Protein AF-A0A235BUN5-F1 (afdb_monomer_lite)

Radius of gyration: 11.64 Å; chains: 1; bounding box: 33×19×30 Å

Foldseek 3Di:
DDADAQPPDPDPRFQWKFKAAPVRHTDGIDGHGDDDCVPPDFDKIKIAGPVPRDIDIDTDDD

Secondary structure (DSSP, 8-state):
-EEEPP--STT-----EEEE-TTS-EEEEE-SEEE--TTSPSEEEEEEETTT--EEEEEE--

Structure (mmCIF, N/CA/C/O backbone):
data_AF-A0A235BUN5-F1
#
_entry.id   AF-A0A235BUN5-F1
#
loop_
_atom_site.group_PDB
_atom_site.id
_atom_site.type_symbol
_atom_site.label_atom_id
_atom_site.label_alt_id
_atom_site.label_comp_id
_atom_site.label_asym_id
_atom_site.label_entity_id
_atom_site.label_seq_id
_atom_site.pdbx_PDB_ins_code
_atom_site.Cartn_x
_atom_site.Cartn_y
_atom_site.Cartn_z
_atom_site.occupancy
_atom_site.B_iso_or_equiv
_atom_site.auth_seq_id
_atom_site.auth_comp_id
_atom_site.auth_asym_id
_atom_site.auth_atom_id
_atom_site.pdbx_PDB_model_num
ATOM 1 N N . MET A 1 1 ? -10.040 -3.993 -7.028 1.00 85.12 1 MET A N 1
ATOM 2 C CA . MET A 1 1 ? -8.628 -4.079 -7.467 1.00 85.12 1 MET A CA 1
ATOM 3 C C . MET A 1 1 ? -7.949 -2.767 -7.122 1.00 85.12 1 MET A C 1
ATOM 5 O O . MET A 1 1 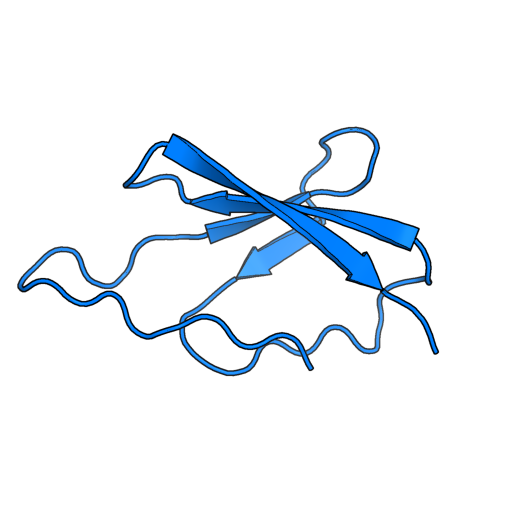? -8.621 -1.744 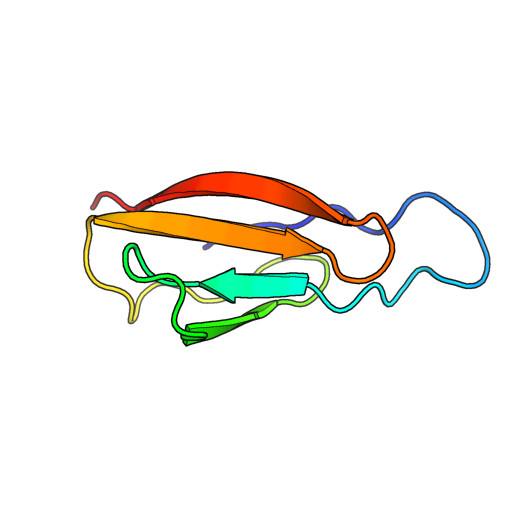-7.172 1.00 85.12 1 MET A O 1
ATOM 9 N N . LEU A 1 2 ? -6.668 -2.798 -6.752 1.00 88.00 2 LEU A N 1
ATOM 10 C CA . LEU A 1 2 ? -5.853 -1.601 -6.522 1.00 88.00 2 LEU A CA 1
ATOM 11 C C . LEU A 1 2 ? -4.891 -1.438 -7.698 1.00 88.00 2 LEU A C 1
ATOM 13 O O . LEU A 1 2 ? -4.166 -2.377 -8.010 1.00 88.00 2 LEU A O 1
ATOM 17 N N . PHE A 1 3 ? -4.884 -0.275 -8.342 1.00 88.44 3 PHE A N 1
ATOM 18 C CA . PHE A 1 3 ? -4.009 -0.015 -9.482 1.00 88.44 3 PHE A CA 1
ATOM 19 C C . PHE A 1 3 ? -2.845 0.888 -9.075 1.00 88.44 3 PHE A C 1
ATOM 21 O O . PHE A 1 3 ? -3.070 1.959 -8.510 1.00 88.44 3 PHE A O 1
ATOM 28 N N . LEU A 1 4 ? -1.617 0.467 -9.376 1.00 85.38 4 LEU A N 1
ATOM 29 C CA . LEU A 1 4 ? -0.427 1.307 -9.260 1.00 85.38 4 LEU A CA 1
ATOM 30 C C . LEU A 1 4 ? 0.025 1.778 -10.649 1.00 85.38 4 LEU A C 1
ATOM 32 O O . LEU A 1 4 ? 0.056 0.959 -11.569 1.00 85.38 4 LEU A O 1
ATOM 36 N N . PRO A 1 5 ? 0.385 3.065 -10.823 1.00 78.62 5 PRO A N 1
ATOM 37 C CA . PRO A 1 5 ? 0.918 3.542 -12.092 1.00 78.62 5 PRO A CA 1
ATOM 38 C C . PRO A 1 5 ? 2.257 2.864 -12.401 1.00 78.62 5 PRO A C 1
ATOM 40 O O . PRO A 1 5 ? 3.061 2.632 -11.496 1.00 78.62 5 PRO A O 1
ATOM 43 N N . GLU A 1 6 ? 2.508 2.605 -13.684 1.00 71.31 6 GLU A N 1
ATOM 44 C CA . GLU A 1 6 ? 3.847 2.270 -14.175 1.00 71.31 6 GLU A CA 1
ATOM 45 C C . GLU A 1 6 ? 4.819 3.384 -13.767 1.00 71.31 6 GLU A C 1
ATOM 47 O O . GLU A 1 6 ? 4.498 4.575 -13.874 1.00 71.31 6 GLU A O 1
ATOM 52 N N . ALA A 1 7 ? 5.996 3.026 -13.253 1.00 63.31 7 ALA A N 1
ATOM 53 C CA . ALA A 1 7 ? 6.939 4.032 -12.791 1.00 63.31 7 ALA A CA 1
ATOM 54 C C . ALA A 1 7 ? 7.488 4.812 -13.996 1.00 63.31 7 ALA A C 1
ATOM 56 O O . ALA A 1 7 ? 8.224 4.291 -14.836 1.00 63.31 7 ALA A O 1
ATOM 57 N N . VAL A 1 8 ? 7.113 6.089 -14.074 1.00 53.12 8 VAL A N 1
ATOM 58 C CA . VAL A 1 8 ? 7.508 6.997 -15.152 1.00 53.12 8 VAL A CA 1
ATOM 59 C C . VAL A 1 8 ? 8.952 7.449 -14.904 1.00 53.12 8 VAL A C 1
ATOM 61 O O . VAL A 1 8 ? 9.203 8.381 -14.144 1.00 53.12 8 VAL A O 1
ATOM 64 N N . GLY A 1 9 ? 9.918 6.738 -15.484 1.00 54.03 9 GLY A N 1
ATOM 65 C CA . GLY A 1 9 ? 11.344 7.057 -15.381 1.00 54.03 9 GLY A CA 1
ATOM 66 C C . GLY A 1 9 ? 12.225 5.851 -15.697 1.00 54.03 9 GLY A C 1
ATOM 67 O O . GLY A 1 9 ? 12.152 4.831 -15.012 1.00 54.03 9 GLY A O 1
ATOM 68 N N . GLY A 1 10 ? 13.039 5.971 -16.749 1.00 48.50 10 GLY A N 1
ATOM 69 C CA . GLY A 1 10 ? 13.922 4.916 -17.245 1.00 48.50 10 GLY A CA 1
ATOM 70 C C . GLY A 1 10 ? 14.797 4.282 -16.157 1.00 48.50 10 GLY A C 1
ATOM 71 O O . GLY A 1 10 ? 15.289 4.948 -15.249 1.00 48.50 10 GLY A O 1
ATOM 72 N N . GLU A 1 11 ? 14.964 2.966 -16.281 1.00 44.53 11 GLU A N 1
ATOM 73 C CA . GLU A 1 11 ? 15.989 2.125 -15.638 1.00 44.53 11 GLU A CA 1
ATOM 74 C C . GLU A 1 11 ? 15.848 1.803 -14.135 1.00 44.53 11 GLU A C 1
ATOM 76 O O . GLU A 1 11 ? 16.585 0.961 -13.629 1.00 44.53 11 GLU A O 1
ATOM 81 N N . ARG A 1 12 ? 14.841 2.328 -13.419 1.00 50.50 12 ARG A N 1
ATOM 82 C CA . ARG A 1 12 ? 14.479 1.868 -12.049 1.00 50.50 12 ARG A CA 1
ATOM 83 C C . ARG A 1 12 ? 12.974 1.640 -11.855 1.00 50.50 12 ARG A C 1
ATOM 85 O O . ARG A 1 12 ? 12.431 1.847 -10.773 1.00 50.50 12 ARG A O 1
ATOM 92 N N . SER A 1 13 ? 12.291 1.233 -12.922 1.00 50.06 13 SER A N 1
ATOM 93 C CA . SER A 1 13 ? 10.822 1.202 -12.996 1.00 50.06 13 SER A CA 1
ATOM 94 C C . SER A 1 13 ? 10.161 -0.005 -12.290 1.00 50.06 13 SER A C 1
ATOM 96 O O . SER A 1 13 ? 8.947 -0.056 -12.149 1.00 50.06 13 SER A O 1
ATOM 98 N N . ALA A 1 14 ? 10.939 -0.938 -11.730 1.00 52.56 14 ALA A N 1
ATOM 99 C CA . ALA A 1 14 ? 10.424 -1.993 -10.849 1.00 52.56 14 ALA A CA 1
ATOM 100 C C . ALA A 1 14 ? 10.477 -1.564 -9.372 1.00 52.56 14 ALA A C 1
ATOM 102 O O . ALA A 1 14 ? 11.001 -2.286 -8.525 1.00 52.56 14 ALA A O 1
ATOM 103 N N . ALA A 1 15 ? 10.011 -0.354 -9.051 1.00 56.47 15 ALA A N 1
ATOM 104 C CA . ALA A 1 15 ? 9.952 0.089 -7.665 1.00 56.47 15 ALA A CA 1
ATOM 105 C C . ALA A 1 15 ? 8.962 -0.798 -6.892 1.00 56.47 15 ALA A C 1
ATOM 107 O O . ALA A 1 15 ? 7.754 -0.575 -6.942 1.00 56.47 15 ALA A O 1
ATOM 108 N N . SER A 1 16 ? 9.512 -1.795 -6.193 1.00 72.19 16 SER A N 1
ATOM 109 C CA . SER A 1 16 ? 8.876 -2.566 -5.125 1.00 72.19 16 SER A CA 1
ATOM 110 C C . SER A 1 16 ? 8.072 -1.610 -4.240 1.00 72.19 16 SER A C 1
ATOM 112 O O . SER A 1 16 ? 8.616 -0.703 -3.593 1.00 72.19 16 SER A O 1
ATOM 114 N N . ALA A 1 17 ? 6.752 -1.747 -4.290 1.00 88.56 17 ALA A N 1
ATOM 115 C CA . ALA A 1 17 ? 5.859 -1.118 -3.341 1.00 88.56 17 ALA A CA 1
ATOM 116 C C . ALA A 1 17 ? 5.267 -2.217 -2.471 1.00 88.56 17 ALA A C 1
ATOM 118 O O . ALA A 1 17 ? 5.070 -3.336 -2.925 1.00 88.56 17 ALA A O 1
ATOM 119 N N . MET A 1 18 ? 4.952 -1.899 -1.225 1.00 93.75 18 MET A N 1
ATOM 120 C CA . MET A 1 18 ? 4.295 -2.842 -0.328 1.00 93.75 18 MET A CA 1
ATOM 121 C C . MET A 1 18 ? 3.037 -2.230 0.256 1.00 93.75 18 MET A C 1
ATOM 123 O O . MET A 1 18 ? 2.969 -1.019 0.495 1.00 93.75 18 MET A O 1
ATOM 127 N N . LEU A 1 19 ? 2.055 -3.088 0.502 1.00 96.19 19 LEU A N 1
ATOM 128 C CA . LEU A 1 19 ? 0.862 -2.744 1.250 1.00 96.19 19 LEU A CA 1
ATOM 129 C C . LEU A 1 19 ? 1.067 -3.105 2.719 1.00 96.19 19 LEU A C 1
ATOM 131 O O . LEU A 1 19 ? 1.426 -4.236 3.050 1.00 96.19 19 LEU A O 1
ATOM 135 N N . LEU A 1 20 ? 0.805 -2.142 3.589 1.00 97.31 20 LEU A N 1
ATOM 136 C CA . LEU A 1 20 ? 0.836 -2.272 5.036 1.00 97.31 20 LEU A CA 1
ATOM 137 C C . LEU A 1 20 ? -0.586 -2.133 5.585 1.00 97.31 20 LEU A C 1
ATOM 139 O O . LEU A 1 20 ? -1.374 -1.335 5.070 1.00 97.31 20 LEU A O 1
ATOM 143 N N . ASP A 1 21 ? -0.909 -2.876 6.636 1.00 97.69 21 ASP A N 1
ATOM 144 C CA . ASP A 1 21 ? -2.126 -2.641 7.413 1.00 97.69 21 ASP A CA 1
ATOM 145 C C . ASP A 1 21 ? -1.993 -1.392 8.307 1.00 97.69 21 ASP A C 1
ATOM 147 O O . ASP A 1 21 ? -0.956 -0.721 8.338 1.00 97.69 21 ASP A O 1
ATOM 151 N N . ILE A 1 22 ? -3.054 -1.067 9.050 1.00 97.75 22 ILE A N 1
ATOM 152 C CA . ILE A 1 22 ? -3.093 0.106 9.936 1.00 97.75 22 ILE A CA 1
ATOM 153 C C . ILE A 1 22 ? -2.034 0.072 11.052 1.00 97.75 22 ILE A C 1
ATOM 155 O O . ILE A 1 22 ? -1.685 1.118 11.593 1.00 97.75 22 ILE A O 1
ATOM 159 N N . THR A 1 23 ? -1.506 -1.108 11.387 1.00 97.31 23 THR A N 1
ATOM 160 C CA . THR A 1 23 ? -0.445 -1.280 12.391 1.00 97.31 23 THR A CA 1
ATOM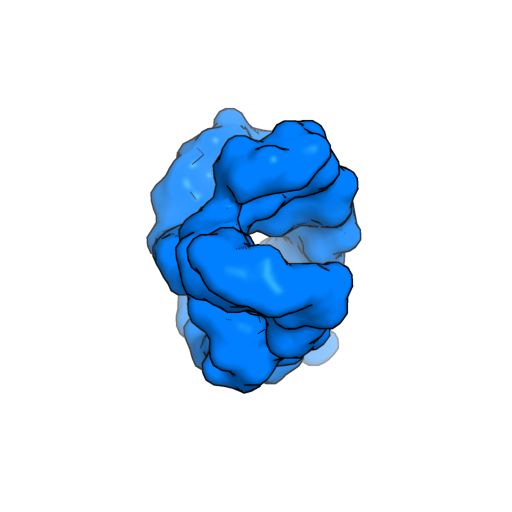 161 C C . THR A 1 23 ? 0.955 -1.115 11.793 1.00 97.31 23 THR A C 1
ATOM 163 O O . THR A 1 23 ? 1.944 -1.132 12.520 1.00 97.31 23 THR A O 1
ATOM 166 N N . GLY A 1 24 ? 1.055 -0.941 10.470 1.00 95.56 24 GLY A N 1
ATOM 167 C CA . GLY A 1 24 ? 2.317 -0.860 9.740 1.00 95.56 24 GLY A CA 1
ATOM 168 C C . GLY A 1 24 ? 2.904 -2.224 9.374 1.00 95.56 24 GLY A C 1
ATOM 169 O O . GLY A 1 24 ? 4.000 -2.283 8.816 1.00 95.56 24 GLY A O 1
ATOM 170 N N . ARG A 1 25 ? 2.197 -3.326 9.649 1.00 96.81 25 ARG A N 1
ATOM 171 C CA . ARG A 1 25 ? 2.637 -4.666 9.262 1.00 96.81 25 ARG A CA 1
ATOM 172 C C . ARG A 1 25 ? 2.403 -4.871 7.769 1.00 96.81 25 ARG A C 1
ATOM 174 O O . ARG A 1 25 ? 1.340 -4.560 7.240 1.00 96.81 25 ARG A O 1
ATOM 181 N N . LYS A 1 26 ? 3.390 -5.464 7.097 1.00 96.06 26 LYS A N 1
ATOM 182 C CA . LYS A 1 26 ? 3.288 -5.834 5.684 1.00 96.06 26 LYS A CA 1
ATOM 183 C C . LYS A 1 26 ? 2.232 -6.912 5.459 1.00 96.06 26 LYS A C 1
ATOM 185 O O . LYS A 1 26 ? 2.237 -7.956 6.112 1.00 96.06 26 LYS A O 1
ATOM 190 N N . VAL A 1 27 ? 1.357 -6.636 4.502 1.00 96.69 27 VAL A N 1
ATOM 191 C CA . VAL A 1 27 ? 0.257 -7.501 4.074 1.00 96.69 27 VAL A CA 1
ATOM 192 C C . VAL A 1 27 ? 0.611 -8.191 2.764 1.00 96.69 27 VAL A C 1
ATOM 194 O O . VAL A 1 27 ? 0.464 -9.404 2.663 1.00 96.69 27 VAL A O 1
ATOM 197 N N . MET A 1 28 ? 1.111 -7.439 1.780 1.00 94.88 28 MET A N 1
ATOM 198 C CA . MET A 1 28 ? 1.551 -7.990 0.497 1.00 94.88 28 MET A CA 1
ATOM 199 C C . MET A 1 28 ? 2.554 -7.076 -0.211 1.00 94.88 28 MET A C 1
ATOM 201 O O . MET A 1 28 ? 2.620 -5.877 0.069 1.00 94.88 28 MET A O 1
ATOM 205 N N . GLU A 1 29 ? 3.304 -7.650 -1.150 1.00 93.44 29 GLU A N 1
ATOM 206 C CA . GLU A 1 29 ? 3.995 -6.876 -2.184 1.00 93.44 29 GLU A CA 1
ATOM 207 C C . GLU A 1 29 ? 2.986 -6.358 -3.203 1.00 93.44 29 GLU A C 1
ATOM 209 O O . GLU A 1 29 ? 1.986 -7.014 -3.492 1.00 93.44 29 GLU A O 1
ATOM 214 N N . LEU A 1 30 ? 3.273 -5.193 -3.763 1.00 91.56 30 LEU A N 1
ATOM 215 C CA . LEU A 1 30 ? 2.533 -4.596 -4.853 1.00 91.56 30 LEU A CA 1
ATOM 216 C C . LEU A 1 30 ? 3.430 -4.497 -6.080 1.00 91.56 30 LEU A C 1
ATOM 218 O O . LEU A 1 30 ? 4.611 -4.156 -5.995 1.00 91.56 30 LEU A O 1
ATOM 222 N N . HIS A 1 31 ? 2.828 -4.742 -7.233 1.00 87.56 31 HIS A N 1
ATOM 223 C CA . HIS A 1 31 ? 3.457 -4.548 -8.530 1.00 87.56 31 HIS A CA 1
ATOM 224 C C . HIS A 1 31 ? 2.751 -3.436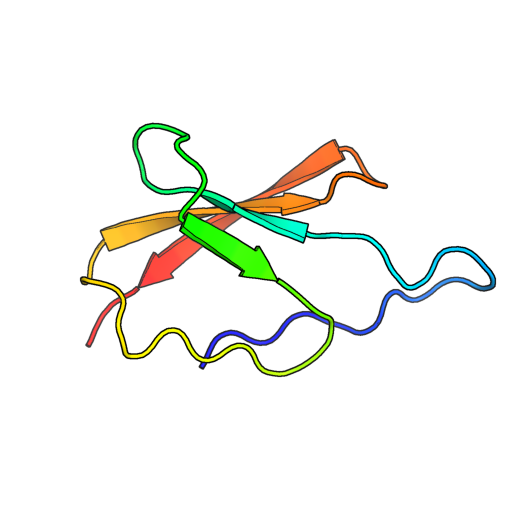 -9.310 1.00 87.56 31 HIS A C 1
ATOM 226 O O . HIS A 1 31 ? 1.632 -3.031 -8.976 1.00 87.56 31 HIS A O 1
ATOM 232 N N . ALA A 1 32 ? 3.408 -2.936 -10.357 1.00 86.00 32 ALA A N 1
ATOM 233 C CA . ALA A 1 32 ? 2.786 -2.011 -11.293 1.00 86.00 32 ALA A CA 1
ATOM 234 C C . ALA A 1 32 ? 1.545 -2.650 -11.940 1.00 86.00 32 ALA A C 1
ATOM 236 O O . ALA A 1 32 ? 1.485 -3.865 -12.155 1.00 86.00 32 ALA A O 1
ATOM 237 N N . GLY A 1 33 ? 0.521 -1.840 -12.194 1.00 88.31 33 GLY A N 1
ATOM 238 C CA . GLY A 1 33 ? -0.760 -2.319 -12.689 1.00 88.31 33 GLY A CA 1
ATOM 239 C C . GLY A 1 33 ? -1.704 -2.812 -11.589 1.00 88.31 33 GLY A C 1
ATOM 240 O O . GLY A 1 33 ? -1.726 -2.300 -10.466 1.00 88.31 33 GLY A O 1
ATO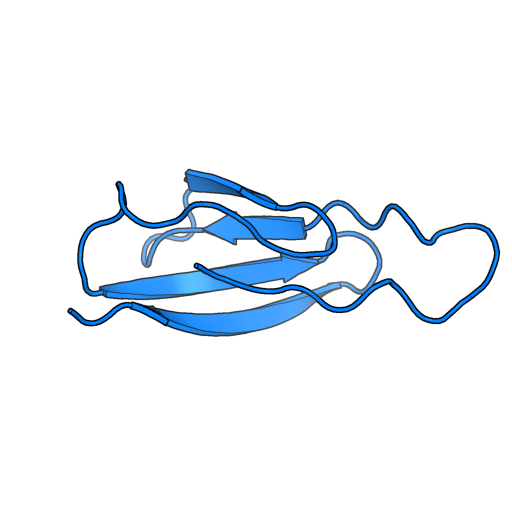M 241 N N . ALA A 1 34 ? -2.566 -3.768 -11.942 1.00 91.50 34 ALA A N 1
ATOM 242 C CA . ALA A 1 34 ? -3.669 -4.211 -11.094 1.00 91.50 34 ALA A CA 1
ATOM 243 C C . ALA A 1 34 ? -3.234 -5.260 -10.059 1.00 91.50 34 ALA A C 1
ATOM 245 O O . ALA A 1 34 ? -2.793 -6.343 -10.419 1.00 91.50 34 ALA A O 1
ATOM 246 N N . ASN A 1 35 ? -3.468 -4.970 -8.781 1.00 92.75 35 ASN A N 1
ATOM 247 C CA . ASN A 1 35 ? -3.234 -5.872 -7.657 1.00 92.75 35 ASN A CA 1
ATOM 248 C C . ASN A 1 35 ? -4.580 -6.382 -7.110 1.00 92.75 35 ASN A C 1
ATOM 250 O O . ASN A 1 35 ? -5.522 -5.601 -6.881 1.00 92.75 35 ASN A O 1
ATOM 254 N N . ASP A 1 36 ? -4.686 -7.696 -6.893 1.00 95.25 36 ASP A N 1
ATOM 255 C CA . ASP A 1 36 ? -5.901 -8.307 -6.353 1.00 95.25 36 ASP A CA 1
ATOM 256 C C . ASP A 1 36 ? -5.988 -8.151 -4.830 1.00 95.25 36 ASP A C 1
ATOM 258 O O . ASP A 1 36 ? -5.363 -8.878 -4.063 1.00 95.25 36 ASP A O 1
ATOM 262 N N . ILE A 1 37 ? -6.826 -7.210 -4.402 1.00 95.62 37 ILE A N 1
ATOM 263 C CA . ILE A 1 37 ? -7.066 -6.872 -2.993 1.00 95.62 37 ILE A CA 1
ATOM 264 C C . ILE A 1 37 ? -8.397 -7.415 -2.456 1.00 95.62 37 ILE A C 1
ATOM 266 O O . ILE A 1 37 ? -8.814 -7.041 -1.364 1.00 95.62 37 ILE A O 1
ATOM 270 N N . ARG A 1 38 ? -9.109 -8.270 -3.206 1.00 95.00 38 ARG A N 1
ATOM 271 C CA . ARG A 1 38 ? -10.451 -8.752 -2.805 1.00 95.00 38 ARG A CA 1
ATOM 272 C C . ARG A 1 38 ? -10.446 -9.586 -1.523 1.00 95.00 38 ARG A C 1
ATOM 274 O O . ARG A 1 38 ? -11.478 -9.708 -0.874 1.00 95.00 38 ARG A O 1
ATOM 281 N N . HIS A 1 39 ? -9.295 -10.153 -1.173 1.00 94.94 39 HIS A N 1
ATOM 282 C CA . HIS A 1 39 ? -9.096 -10.932 0.045 1.00 94.94 39 HIS A CA 1
ATOM 283 C C . HIS A 1 39 ? -8.878 -10.059 1.297 1.00 94.94 39 HIS A C 1
ATOM 285 O O . HIS A 1 39 ? -8.851 -10.587 2.406 1.00 94.94 39 HIS A O 1
ATOM 291 N N . LEU A 1 40 ? -8.720 -8.739 1.141 1.00 96.44 40 LEU A N 1
ATOM 292 C CA . LEU A 1 40 ? -8.492 -7.819 2.252 1.00 96.44 40 LEU A CA 1
ATOM 293 C C . LEU A 1 40 ? -9.808 -7.391 2.907 1.00 96.44 40 LEU A C 1
ATOM 295 O O . LEU A 1 40 ? -10.833 -7.201 2.248 1.00 96.44 40 LEU A O 1
ATOM 299 N N . ALA A 1 41 ? -9.771 -7.226 4.228 1.00 96.94 41 ALA A N 1
ATOM 300 C CA . ALA A 1 41 ? -10.886 -6.662 4.971 1.00 96.94 41 ALA A CA 1
ATOM 301 C C . ALA A 1 41 ? -11.046 -5.160 4.654 1.00 96.94 41 ALA A C 1
ATOM 303 O O . ALA A 1 41 ? -10.065 -4.489 4.329 1.00 96.94 41 ALA A O 1
ATOM 304 N N . PRO A 1 42 ? -12.262 -4.596 4.768 1.00 97.56 42 PRO A N 1
ATOM 305 C CA . PRO A 1 42 ? -12.433 -3.148 4.769 1.00 97.56 42 PRO A CA 1
ATOM 306 C C . PRO A 1 42 ? -11.615 -2.488 5.883 1.00 97.56 42 PRO A C 1
ATOM 308 O O . PRO A 1 42 ? -11.540 -3.016 6.993 1.00 97.56 42 PRO A O 1
ATOM 311 N N . GLY A 1 43 ? -11.022 -1.329 5.607 1.00 97.81 43 GLY A N 1
ATOM 312 C CA . GLY A 1 43 ? -10.171 -0.634 6.570 1.00 97.81 43 GLY A CA 1
ATOM 313 C C . GLY A 1 43 ? -9.177 0.335 5.941 1.00 97.81 43 GLY A C 1
ATOM 314 O O . GLY A 1 43 ? -9.196 0.590 4.735 1.00 97.81 43 GLY A O 1
ATOM 315 N N . VAL A 1 44 ? -8.306 0.889 6.786 1.00 98.25 44 VAL A N 1
ATOM 316 C CA . VAL A 1 44 ? -7.219 1.784 6.372 1.00 98.25 44 VAL A CA 1
ATOM 317 C C . VAL A 1 44 ? -5.937 0.981 6.181 1.00 98.25 44 VAL A C 1
ATOM 319 O O . VAL A 1 44 ? -5.545 0.205 7.050 1.00 98.25 44 VAL A O 1
ATOM 322 N N . TYR A 1 45 ? -5.278 1.224 5.056 1.00 98.12 45 TYR A N 1
ATOM 323 C CA . TYR A 1 45 ? -4.012 0.624 4.661 1.00 98.12 45 TYR A CA 1
ATOM 324 C C . TYR A 1 45 ? -3.045 1.711 4.194 1.00 98.12 45 TYR A C 1
ATOM 326 O O . TYR A 1 45 ? -3.446 2.839 3.881 1.00 98.12 45 TYR A O 1
ATOM 334 N N . PHE A 1 46 ? -1.769 1.357 4.096 1.00 97.19 46 PHE A N 1
ATOM 335 C CA . PHE A 1 46 ? -0.733 2.240 3.583 1.00 97.19 46 PHE A CA 1
ATOM 336 C C . PHE A 1 46 ? 0.050 1.561 2.471 1.00 97.19 46 PHE A C 1
ATOM 338 O O . PHE A 1 46 ? 0.484 0.424 2.606 1.00 97.19 46 PHE A O 1
ATOM 345 N N . ILE A 1 47 ? 0.257 2.275 1.373 1.00 95.00 47 ILE A N 1
ATOM 346 C CA . ILE A 1 47 ? 1.217 1.895 0.343 1.00 95.00 47 ILE A CA 1
ATOM 347 C C . ILE A 1 47 ? 2.524 2.592 0.685 1.00 95.00 47 ILE A C 1
ATOM 349 O O . ILE A 1 47 ? 2.528 3.809 0.876 1.00 95.00 47 ILE A O 1
ATOM 353 N N . ARG A 1 48 ? 3.627 1.848 0.710 1.00 92.38 48 ARG A N 1
ATOM 354 C CA . ARG A 1 48 ? 4.978 2.402 0.817 1.00 92.38 48 ARG A CA 1
ATOM 355 C C . ARG A 1 48 ? 5.770 2.023 -0.423 1.00 92.38 48 ARG A C 1
ATOM 357 O O . ARG A 1 48 ? 5.874 0.843 -0.738 1.00 92.38 48 ARG A O 1
ATOM 364 N N . ASN A 1 49 ? 6.330 3.015 -1.106 1.00 87.88 49 ASN A N 1
ATOM 365 C CA . ASN A 1 49 ? 7.242 2.803 -2.225 1.00 87.88 49 ASN A CA 1
ATOM 366 C C . ASN A 1 49 ? 8.686 2.886 -1.713 1.00 87.88 49 ASN A C 1
ATOM 368 O O . ASN A 1 49 ? 9.105 3.929 -1.203 1.00 87.88 49 ASN A O 1
ATOM 372 N N . GLU A 1 50 ? 9.444 1.797 -1.835 1.00 79.94 50 GLU A N 1
ATOM 373 C CA . GLU A 1 50 ? 10.806 1.729 -1.291 1.00 79.94 50 GLU A CA 1
ATOM 374 C C . GLU A 1 50 ? 11.791 2.619 -2.055 1.00 79.94 50 GLU A C 1
ATOM 376 O O . GLU A 1 50 ? 12.686 3.203 -1.450 1.00 79.94 50 GLU A O 1
ATOM 381 N N . ALA A 1 51 ? 11.590 2.798 -3.363 1.00 78.19 51 ALA A N 1
ATOM 382 C CA . ALA A 1 51 ? 12.496 3.569 -4.212 1.00 78.19 51 ALA A CA 1
ATOM 383 C C . ALA A 1 51 ? 12.389 5.088 -4.002 1.00 78.19 51 ALA A C 1
ATOM 385 O O . ALA A 1 51 ? 13.353 5.818 -4.216 1.00 78.19 51 ALA A O 1
ATOM 386 N N . THR A 1 52 ? 11.212 5.582 -3.612 1.00 77.81 52 THR A N 1
ATOM 387 C CA . THR A 1 52 ? 10.939 7.028 -3.511 1.00 77.81 52 THR A CA 1
ATOM 388 C C . THR A 1 52 ? 10.716 7.509 -2.081 1.00 77.81 52 THR A C 1
ATOM 390 O O . THR A 1 52 ? 10.500 8.702 -1.878 1.00 77.81 52 THR A O 1
ATOM 393 N N . ALA A 1 53 ? 10.711 6.596 -1.101 1.00 76.50 53 ALA A N 1
ATOM 394 C CA . ALA A 1 53 ? 10.307 6.840 0.287 1.00 76.50 53 ALA A CA 1
ATOM 395 C C . ALA A 1 53 ? 8.912 7.490 0.443 1.00 76.50 53 ALA A C 1
ATOM 397 O O . ALA A 1 53 ? 8.538 7.924 1.534 1.00 76.50 53 ALA A O 1
ATOM 398 N N . LYS A 1 54 ? 8.110 7.542 -0.630 1.00 84.44 54 LYS A N 1
ATOM 399 C CA . LYS A 1 54 ? 6.748 8.074 -0.607 1.00 84.44 54 LYS A CA 1
ATOM 400 C C . LYS A 1 54 ? 5.797 7.037 -0.028 1.00 84.44 54 LYS A C 1
ATOM 402 O O . LYS A 1 54 ? 5.913 5.841 -0.303 1.00 84.44 54 LYS A O 1
ATOM 407 N N . SER A 1 55 ? 4.830 7.525 0.740 1.00 90.25 55 SER A N 1
ATOM 408 C CA . SER A 1 55 ? 3.738 6.714 1.271 1.00 90.25 55 SER A CA 1
ATOM 409 C C . SER A 1 55 ? 2.389 7.323 0.905 1.00 90.25 55 SER A C 1
ATOM 411 O O . SER A 1 55 ? 2.257 8.544 0.826 1.00 90.25 55 SER A O 1
ATOM 413 N N . ALA A 1 56 ? 1.389 6.474 0.691 1.00 93.19 56 ALA A N 1
ATOM 414 C CA . ALA A 1 56 ? 0.012 6.876 0.429 1.00 93.19 56 ALA A CA 1
ATOM 415 C C . ALA A 1 56 ? -0.943 6.103 1.342 1.00 93.19 56 ALA A C 1
ATOM 417 O O . ALA A 1 56 ? -0.742 4.918 1.599 1.00 93.19 56 ALA A O 1
ATOM 418 N N . LYS A 1 57 ? -1.996 6.769 1.818 1.00 96.50 57 LYS A N 1
ATOM 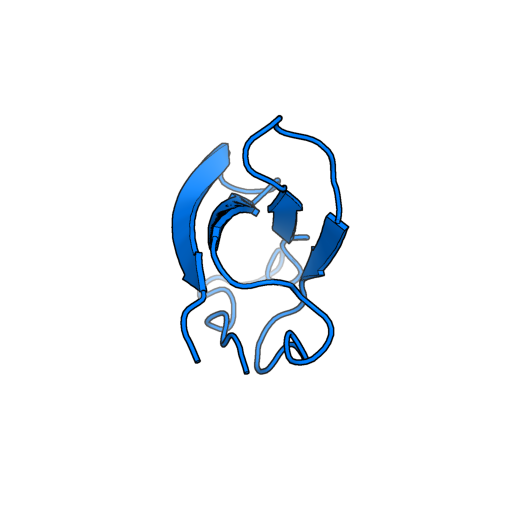419 C CA . LYS A 1 57 ? -3.079 6.132 2.575 1.00 96.50 57 LYS A CA 1
ATOM 420 C C . LYS A 1 57 ? -4.151 5.641 1.608 1.00 96.50 57 LYS A C 1
ATOM 422 O O . LYS A 1 57 ? -4.580 6.398 0.741 1.00 96.50 57 LYS A O 1
ATOM 427 N N . VAL A 1 58 ? -4.625 4.418 1.808 1.00 95.94 58 VAL A N 1
ATOM 428 C CA . VAL A 1 58 ? -5.732 3.826 1.050 1.00 95.94 58 VAL A CA 1
ATOM 429 C C . VAL A 1 58 ? -6.819 3.386 2.018 1.00 95.94 58 VAL A C 1
ATOM 431 O O . VAL A 1 58 ? -6.531 2.838 3.079 1.00 95.94 58 VAL A O 1
ATOM 434 N N . VAL A 1 59 ? -8.074 3.628 1.652 1.00 97.38 59 VAL A N 1
ATOM 435 C CA . VAL A 1 59 ? -9.236 3.096 2.365 1.00 97.38 59 VAL A CA 1
ATOM 436 C C . VAL A 1 59 ? -9.876 2.043 1.476 1.00 97.38 59 VAL A C 1
ATOM 438 O O . VAL A 1 59 ? -10.264 2.340 0.347 1.00 97.38 59 VAL A O 1
ATOM 441 N N . ILE A 1 60 ? -9.962 0.815 1.976 1.00 96.44 60 ILE A N 1
ATOM 442 C CA . ILE A 1 60 ? -10.688 -0.268 1.320 1.00 96.44 60 ILE A CA 1
ATOM 443 C C . ILE A 1 60 ? -12.096 -0.293 1.908 1.00 96.44 60 ILE A C 1
ATOM 445 O O . ILE A 1 60 ? -12.273 -0.423 3.118 1.00 96.44 60 ILE A O 1
ATOM 449 N N . GLN A 1 61 ? -13.089 -0.175 1.037 1.00 94.88 61 GLN A N 1
ATOM 450 C CA . GLN A 1 61 ? -14.513 -0.290 1.345 1.00 94.88 61 GLN A CA 1
ATOM 451 C C . GLN A 1 61 ? -15.160 -1.265 0.351 1.00 94.88 61 GLN A C 1
ATOM 453 O O . GLN A 1 61 ? -14.597 -1.494 -0.723 1.00 94.88 61 GLN A O 1
ATOM 458 N N . ARG A 1 62 ? -16.285 -1.875 0.737 1.00 89.69 62 ARG A N 1
ATOM 459 C CA . ARG A 1 62 ? -17.059 -2.791 -0.118 1.00 89.69 62 ARG A CA 1
ATOM 460 C C . ARG A 1 62 ? -18.132 -2.050 -0.891 1.00 89.69 62 ARG A C 1
ATOM 462 O O . ARG A 1 62 ? -18.679 -1.087 -0.313 1.00 89.69 62 ARG A O 1
#

Sequence (62 aa):
MLFLPEAVGGERSAASAMLLDITGRKVMELHAGANDIRHLAPGVYFIRNEATAKSAKVVIQR

Organism: NCBI:txid1973747

pLDDT: mean 85.67, std 15.23, range [44.53, 98.25]